Protein AF-A0A6B3HYS9-F1 (afdb_monomer)

Solvent-accessible surface area (backbone atoms only — not comparable to full-atom values): 7424 Å² total; per-residue (Å²): 52,55,69,57,54,58,54,33,47,75,73,49,24,32,70,87,39,54,44,91,71,42,84,45,49,63,61,56,34,18,18,70,53,36,37,43,50,39,74,92,42,58,35,43,31,72,34,49,58,33,37,31,34,36,32,96,90,69,51,76,43,68,22,20,85,88,36,55,40,73,57,29,68,44,55,38,55,31,72,55,75,75,31,50,69,79,46,76,42,67,60,67,38,71,54,81,86,85,86,88,86,88,78,93,72,58,69,74,53,55,64,72,43,37,72,57,51,47,70,79,28,67,55,54,86,87,86,133

Sequence (128 aa):
LKRLNTALAREGLSLTNMGDIMEQTVAGATSTGTHGTGRESASISAQIRALELVTADGTVLVCSEQENPEVFAVARIGLGALGVITAVTLAVEPVFLLTAREEPMAFDRVTADFDQLVAENEHFEFYW

Structure (mmCIF, N/CA/C/O backbone):
data_AF-A0A6B3HYS9-F1
#
_entry.id   AF-A0A6B3HYS9-F1
#
loop_
_atom_site.group_PDB
_atom_site.id
_atom_site.type_symbol
_atom_site.label_atom_id
_atom_site.label_alt_id
_atom_site.label_comp_id
_atom_site.label_asym_id
_atom_site.label_entity_id
_atom_site.label_seq_id
_atom_site.pdbx_PDB_ins_code
_atom_site.Cartn_x
_atom_site.Cartn_y
_atom_site.Cartn_z
_atom_site.occupancy
_atom_site.B_iso_or_equiv
_atom_site.auth_seq_id
_atom_site.auth_comp_id
_atom_site.auth_asym_id
_atom_site.auth_atom_id
_atom_site.pdbx_PDB_model_num
ATOM 1 N N . LEU A 1 1 ? 2.064 -8.258 3.488 1.00 95.69 1 LEU A N 1
ATOM 2 C CA . LEU A 1 1 ? 1.268 -8.382 2.253 1.00 95.69 1 LEU A CA 1
ATOM 3 C C . LEU A 1 1 ? 1.314 -9.816 1.737 1.00 95.69 1 LEU A C 1
ATOM 5 O O . LEU A 1 1 ? 0.275 -10.352 1.387 1.00 95.69 1 LEU A O 1
ATOM 9 N N . LYS A 1 2 ? 2.459 -10.506 1.835 1.00 96.44 2 LYS A N 1
ATOM 10 C CA . LYS A 1 2 ? 2.636 -11.930 1.481 1.00 96.44 2 LYS A CA 1
ATOM 11 C C . LYS A 1 2 ? 1.479 -12.874 1.864 1.00 96.44 2 LYS A C 1
ATOM 13 O O . LYS A 1 2 ? 0.969 -13.606 1.018 1.00 96.44 2 LYS A O 1
ATOM 18 N N . ARG A 1 3 ? 1.040 -12.848 3.134 1.00 97.50 3 ARG A N 1
ATOM 19 C CA . ARG A 1 3 ? -0.090 -13.673 3.622 1.00 97.50 3 ARG A CA 1
ATOM 20 C C . ARG A 1 3 ? -1.421 -13.311 2.954 1.00 97.50 3 ARG A C 1
ATOM 22 O O . ARG A 1 3 ? -2.175 -14.220 2.632 1.00 97.50 3 ARG A O 1
ATOM 29 N N . LEU A 1 4 ? -1.683 -12.018 2.745 1.00 97.19 4 LEU A N 1
ATOM 30 C CA . LEU A 1 4 ? -2.876 -11.527 2.050 1.00 97.19 4 LEU A CA 1
ATOM 31 C C . LEU A 1 4 ? -2.879 -12.015 0.599 1.00 97.19 4 LEU A C 1
ATOM 33 O O . LEU A 1 4 ? -3.830 -12.667 0.195 1.00 97.19 4 LEU A O 1
ATOM 37 N N . ASN A 1 5 ? -1.789 -11.799 -0.141 1.00 96.50 5 ASN A N 1
ATOM 38 C CA . ASN A 1 5 ? -1.689 -12.206 -1.547 1.00 96.50 5 ASN A CA 1
ATOM 39 C C . ASN A 1 5 ? -1.867 -13.720 -1.717 1.00 96.50 5 ASN A C 1
ATOM 41 O O . ASN A 1 5 ? -2.585 -14.165 -2.603 1.00 96.50 5 ASN A O 1
ATOM 45 N N . THR A 1 6 ? -1.275 -14.523 -0.824 1.00 97.31 6 THR A N 1
ATOM 46 C CA . THR A 1 6 ? -1.461 -15.985 -0.838 1.00 97.31 6 THR A CA 1
ATOM 47 C C . THR A 1 6 ? -2.919 -16.377 -0.587 1.00 97.31 6 THR A C 1
ATOM 49 O O . THR A 1 6 ? -3.407 -17.325 -1.195 1.00 97.31 6 THR A O 1
ATOM 52 N N . ALA A 1 7 ? -3.610 -15.683 0.323 1.00 98.19 7 ALA A N 1
ATOM 53 C CA . ALA A 1 7 ? -5.020 -15.937 0.601 1.00 98.19 7 ALA A CA 1
ATOM 54 C C . ALA A 1 7 ? -5.904 -15.542 -0.592 1.00 98.19 7 ALA A C 1
ATOM 56 O O . ALA A 1 7 ? -6.709 -16.356 -1.022 1.00 98.19 7 ALA A O 1
ATOM 57 N N . LEU A 1 8 ? -5.695 -14.357 -1.174 1.00 98.19 8 LEU A N 1
ATOM 58 C CA . LEU A 1 8 ? -6.429 -13.898 -2.358 1.00 98.19 8 LEU A CA 1
ATOM 59 C C . LEU A 1 8 ? -6.238 -14.843 -3.547 1.00 98.19 8 LEU A C 1
ATOM 61 O O . LEU A 1 8 ? -7.218 -15.269 -4.149 1.00 98.19 8 LEU A O 1
ATOM 65 N N . ALA A 1 9 ? -5.001 -15.259 -3.828 1.00 97.75 9 ALA A N 1
ATOM 66 C CA . ALA A 1 9 ? -4.711 -16.157 -4.942 1.00 97.75 9 ALA A CA 1
ATOM 67 C C . ALA A 1 9 ? -5.425 -17.517 -4.818 1.00 97.75 9 ALA A C 1
ATOM 69 O O . ALA A 1 9 ? -5.845 -18.081 -5.826 1.00 97.75 9 ALA A O 1
ATOM 70 N N . ARG A 1 10 ? -5.603 -18.041 -3.594 1.00 98.44 10 ARG A N 1
ATOM 71 C CA . ARG A 1 10 ? -6.372 -19.280 -3.351 1.00 98.44 10 ARG A CA 1
ATOM 72 C C . ARG A 1 10 ? -7.852 -19.134 -3.688 1.00 98.44 10 ARG A C 1
ATOM 74 O O . ARG A 1 10 ? -8.465 -20.112 -4.097 1.00 98.44 10 ARG A O 1
ATOM 81 N N . GLU A 1 11 ? -8.382 -17.925 -3.557 1.00 98.44 11 GLU A N 1
ATOM 82 C CA . GLU A 1 11 ? -9.755 -17.572 -3.922 1.00 98.44 11 GLU A CA 1
ATOM 83 C C . GLU A 1 11 ? -9.871 -17.099 -5.384 1.00 98.44 11 GLU A C 1
ATOM 85 O O . GLU A 1 11 ? -10.941 -16.678 -5.817 1.00 98.44 11 GLU A O 1
ATOM 90 N N . GLY A 1 12 ? -8.784 -17.152 -6.167 1.00 98.50 12 GLY A N 1
ATOM 91 C CA . GLY A 1 12 ? -8.770 -16.669 -7.549 1.00 98.50 12 GLY A CA 1
ATOM 92 C C . GLY A 1 12 ? -8.838 -15.145 -7.665 1.00 98.50 12 GLY A C 1
ATOM 93 O O . GLY A 1 12 ? -9.367 -14.637 -8.652 1.00 98.50 12 GLY A O 1
ATOM 94 N N . LEU A 1 13 ? -8.315 -14.421 -6.671 1.00 98.62 13 LEU A N 1
ATOM 95 C CA . LEU A 1 13 ? -8.344 -12.961 -6.576 1.00 98.62 13 LEU A CA 1
ATOM 96 C C . LEU A 1 13 ? -6.932 -12.353 -6.489 1.00 98.62 13 LEU A C 1
ATOM 98 O O . LEU A 1 13 ? -5.968 -13.026 -6.117 1.00 98.62 13 LEU A O 1
ATOM 102 N N . SER A 1 14 ? -6.820 -11.058 -6.783 1.00 97.25 14 SER A N 1
ATOM 103 C CA . SER A 1 14 ? -5.606 -10.244 -6.659 1.00 97.25 14 SER A CA 1
ATOM 104 C C . SER A 1 14 ? -5.931 -8.817 -6.201 1.00 97.25 14 SER A C 1
ATOM 106 O O . SER A 1 14 ? -7.056 -8.343 -6.343 1.00 97.25 14 SER A O 1
ATOM 108 N N . LEU A 1 15 ? -4.933 -8.118 -5.656 1.00 96.31 15 LEU A N 1
ATOM 109 C CA . LEU A 1 15 ? -4.970 -6.654 -5.569 1.00 96.31 15 LEU A CA 1
ATOM 110 C C . LEU A 1 15 ? -4.764 -6.067 -6.971 1.00 96.31 15 LEU A C 1
ATOM 112 O O . LEU A 1 15 ? -3.993 -6.629 -7.750 1.00 96.31 15 LEU A O 1
ATOM 116 N N . THR A 1 16 ? -5.389 -4.924 -7.257 1.00 95.00 16 THR A N 1
ATOM 117 C CA . THR A 1 16 ? -5.208 -4.197 -8.529 1.00 95.00 16 THR A CA 1
ATOM 118 C C . THR A 1 16 ? -3.776 -3.678 -8.671 1.00 95.00 16 THR A C 1
ATOM 120 O O . THR A 1 16 ? -3.195 -3.681 -9.747 1.00 95.00 16 THR A O 1
ATOM 123 N N . ASN A 1 17 ? -3.191 -3.204 -7.568 1.00 94.19 17 ASN A N 1
ATOM 124 C CA . ASN A 1 17 ? -1.842 -2.641 -7.541 1.00 94.19 17 ASN A CA 1
ATOM 125 C C . ASN A 1 17 ? -1.212 -2.848 -6.164 1.00 94.19 17 ASN A C 1
ATOM 127 O O . ASN A 1 17 ? -1.898 -2.747 -5.141 1.00 94.19 17 ASN A O 1
ATOM 131 N N . MET A 1 18 ? 0.091 -3.113 -6.121 1.00 92.75 18 MET A N 1
ATOM 132 C CA . MET A 1 18 ? 0.843 -3.279 -4.879 1.00 92.75 18 MET A CA 1
ATOM 133 C C . MET A 1 18 ? 2.288 -2.814 -5.050 1.00 92.75 18 MET A C 1
ATOM 135 O O . MET A 1 18 ? 2.786 -2.743 -6.167 1.00 92.75 18 MET A O 1
ATOM 139 N N . GLY A 1 19 ? 2.952 -2.499 -3.938 1.00 92.38 19 GLY A N 1
ATOM 140 C CA . GLY A 1 19 ? 4.389 -2.223 -3.955 1.00 92.38 19 GLY A CA 1
ATOM 141 C C . GLY A 1 19 ? 5.220 -3.499 -4.111 1.00 92.38 19 GLY A C 1
ATOM 142 O O . GLY A 1 19 ? 4.734 -4.598 -3.841 1.00 92.38 19 GLY A O 1
ATOM 143 N N . ASP A 1 20 ? 6.488 -3.327 -4.477 1.00 91.75 20 ASP A N 1
ATOM 144 C CA . ASP A 1 20 ? 7.449 -4.417 -4.706 1.00 91.75 20 ASP A CA 1
ATOM 145 C C . ASP A 1 20 ? 7.748 -5.234 -3.424 1.00 91.75 20 ASP A C 1
ATOM 147 O O . ASP A 1 20 ? 7.850 -6.463 -3.421 1.00 91.75 20 ASP A O 1
ATOM 151 N N . ILE A 1 21 ? 7.776 -4.573 -2.259 1.00 92.38 21 ILE A N 1
ATOM 152 C CA . ILE A 1 21 ? 8.081 -5.223 -0.977 1.00 92.38 21 ILE A CA 1
ATOM 153 C C . ILE A 1 21 ? 6.832 -5.830 -0.326 1.00 92.38 21 ILE A C 1
ATOM 155 O O . ILE A 1 21 ? 5.977 -5.144 0.237 1.00 92.38 21 ILE A O 1
ATOM 159 N N . MET A 1 22 ? 6.774 -7.162 -0.273 1.00 92.62 22 MET A N 1
ATOM 160 C CA . MET A 1 22 ? 5.636 -7.884 0.316 1.00 92.62 22 MET A CA 1
ATOM 161 C C . MET A 1 22 ? 5.720 -8.141 1.834 1.00 92.62 22 MET A C 1
ATOM 163 O O . MET A 1 22 ? 4.758 -8.666 2.423 1.00 92.62 22 MET A O 1
ATOM 167 N N . GLU A 1 23 ? 6.835 -7.777 2.472 1.00 95.88 23 GLU A N 1
ATOM 168 C CA . GLU A 1 23 ? 7.110 -8.060 3.891 1.00 95.88 23 GLU A CA 1
ATOM 169 C C . GLU A 1 23 ? 6.383 -7.110 4.859 1.00 95.88 23 GLU A C 1
ATOM 171 O O . GLU A 1 23 ? 6.141 -7.459 6.015 1.00 95.88 23 GLU A O 1
ATOM 176 N N . GLN A 1 24 ? 5.939 -5.941 4.386 1.00 96.25 24 GLN A N 1
ATOM 177 C CA . GLN A 1 24 ? 5.151 -5.000 5.189 1.00 96.25 24 GLN A CA 1
ATOM 178 C C . GLN A 1 24 ? 3.817 -5.620 5.633 1.00 96.25 24 GLN A C 1
ATOM 180 O O . GLN A 1 24 ? 3.191 -6.388 4.899 1.00 96.25 24 GLN A O 1
ATOM 185 N N . THR A 1 25 ? 3.312 -5.270 6.816 1.00 96.94 25 THR A N 1
ATOM 186 C CA . THR A 1 25 ? 1.927 -5.610 7.193 1.00 96.94 25 THR A CA 1
ATOM 187 C C . THR A 1 25 ? 0.933 -4.853 6.303 1.00 96.94 25 THR A C 1
ATOM 189 O O . THR A 1 25 ? 1.285 -3.833 5.717 1.00 96.94 25 THR A O 1
ATOM 192 N N . VAL A 1 26 ? -0.315 -5.334 6.190 1.00 96.88 26 VAL A N 1
ATOM 193 C CA . VAL A 1 26 ? -1.358 -4.624 5.413 1.00 96.88 26 VAL A CA 1
ATOM 194 C C . VAL A 1 26 ? -1.577 -3.224 5.988 1.00 96.88 26 VAL A C 1
ATOM 196 O O . VAL A 1 26 ? -1.474 -2.250 5.255 1.00 96.88 26 VAL A O 1
ATOM 199 N N . ALA A 1 27 ? -1.770 -3.128 7.309 1.00 96.75 27 ALA A N 1
ATOM 200 C CA . ALA A 1 27 ? -1.952 -1.856 8.005 1.00 96.75 27 ALA A CA 1
ATOM 201 C C . ALA A 1 27 ? -0.749 -0.913 7.849 1.00 96.75 27 ALA A C 1
ATOM 203 O O . ALA A 1 27 ? -0.936 0.286 7.664 1.00 96.75 27 ALA A O 1
ATOM 204 N N . GLY A 1 28 ? 0.482 -1.437 7.901 1.00 96.56 28 GLY A N 1
ATOM 205 C CA . GLY A 1 28 ? 1.692 -0.644 7.689 1.00 96.56 28 GLY A CA 1
ATOM 206 C C . GLY A 1 28 ? 1.757 -0.084 6.270 1.00 96.56 28 GLY A C 1
ATOM 207 O O . GLY A 1 28 ? 1.878 1.124 6.106 1.00 96.56 28 GLY A O 1
ATOM 208 N N . ALA A 1 29 ? 1.594 -0.949 5.264 1.00 96.88 29 ALA A N 1
ATOM 209 C CA . ALA A 1 29 ? 1.637 -0.566 3.855 1.00 96.88 29 ALA A CA 1
ATOM 210 C C . ALA A 1 29 ? 0.574 0.487 3.500 1.00 96.88 29 ALA A C 1
ATOM 212 O O . ALA A 1 29 ? 0.868 1.470 2.824 1.00 96.88 29 ALA A O 1
ATOM 213 N N . THR A 1 30 ? -0.660 0.331 3.985 1.00 96.31 30 THR A N 1
ATOM 214 C CA . THR A 1 30 ? -1.716 1.318 3.730 1.00 96.31 30 THR A CA 1
ATOM 215 C C . THR A 1 30 ? -1.433 2.633 4.449 1.00 96.31 30 THR A C 1
ATOM 217 O O . THR A 1 30 ? -1.475 3.689 3.822 1.00 96.31 30 THR A O 1
ATOM 220 N N . SER A 1 31 ? -1.050 2.578 5.730 1.00 97.19 31 SER A N 1
ATOM 221 C CA . SER A 1 31 ? -0.801 3.773 6.550 1.00 97.19 31 SER A CA 1
ATOM 222 C C . SER A 1 31 ? 0.317 4.659 6.006 1.00 97.19 31 SER A C 1
ATOM 224 O O . SER A 1 31 ? 0.272 5.867 6.227 1.00 97.19 31 SER A O 1
ATOM 226 N N . THR A 1 32 ? 1.298 4.080 5.306 1.00 96.25 32 THR A N 1
ATOM 227 C CA . THR A 1 32 ? 2.415 4.800 4.672 1.00 96.25 32 THR A CA 1
ATOM 228 C C . THR A 1 32 ? 2.189 5.103 3.192 1.00 96.25 32 THR A C 1
ATOM 230 O O . THR A 1 32 ? 3.099 5.594 2.534 1.00 96.25 32 THR A O 1
ATOM 233 N N . GLY A 1 33 ? 1.006 4.808 2.649 1.00 95.31 33 GLY A N 1
ATOM 234 C CA . GLY A 1 33 ? 0.675 5.113 1.259 1.00 95.31 33 GLY A CA 1
ATOM 235 C C . GLY A 1 33 ? 1.411 4.249 0.233 1.00 95.31 33 GLY A C 1
ATOM 236 O O . GLY A 1 33 ? 1.635 4.712 -0.880 1.00 95.31 33 GLY A O 1
ATOM 237 N N . THR A 1 34 ? 1.776 3.007 0.574 1.00 96.62 34 THR A N 1
ATOM 238 C CA . THR A 1 34 ? 2.423 2.078 -0.364 1.00 96.62 34 THR A CA 1
ATOM 239 C C . THR A 1 34 ? 1.599 1.946 -1.650 1.00 96.62 34 THR A C 1
ATOM 241 O O . THR A 1 34 ? 0.390 1.686 -1.620 1.00 96.62 34 THR A O 1
ATOM 244 N N . HIS A 1 35 ? 2.274 2.100 -2.786 1.00 95.81 35 HIS A N 1
ATOM 245 C CA . HIS A 1 35 ? 1.720 1.986 -4.130 1.00 95.81 35 HIS A CA 1
ATOM 246 C C . HIS A 1 35 ? 2.676 1.194 -5.029 1.00 95.81 35 HIS A C 1
ATOM 248 O O . HIS A 1 35 ? 3.840 1.003 -4.679 1.00 95.81 35 HIS A O 1
ATOM 254 N N . GLY A 1 36 ? 2.164 0.717 -6.163 1.00 94.44 36 GLY A N 1
ATOM 255 C CA . GLY A 1 36 ? 2.988 0.184 -7.246 1.00 94.44 36 GLY A CA 1
ATOM 256 C C . GLY A 1 36 ? 3.192 1.218 -8.350 1.00 94.44 36 GLY A C 1
ATOM 257 O O . GLY A 1 36 ? 3.063 2.422 -8.120 1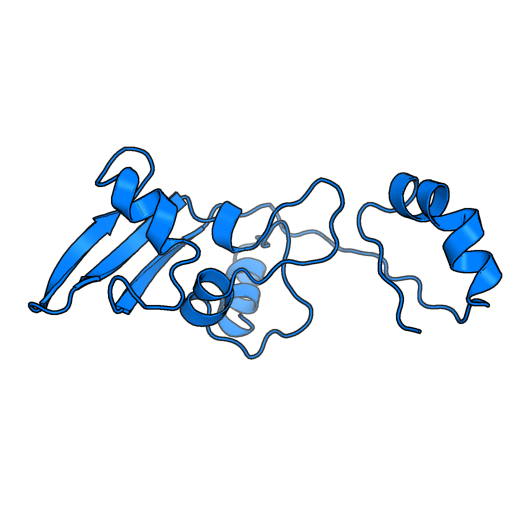.00 94.44 36 GLY A O 1
ATOM 258 N N . THR A 1 37 ? 3.471 0.732 -9.552 1.00 95.19 37 THR A N 1
ATOM 259 C CA . THR A 1 37 ? 3.895 1.524 -10.722 1.00 95.19 37 THR A CA 1
ATOM 260 C C . THR A 1 37 ? 2.817 1.643 -11.799 1.00 95.19 37 THR A C 1
ATOM 262 O O . THR A 1 37 ? 3.083 2.111 -12.903 1.00 95.19 37 THR A O 1
ATOM 265 N N . GLY A 1 38 ? 1.599 1.177 -11.499 1.00 93.69 38 GLY A N 1
ATOM 266 C CA . GLY A 1 38 ? 0.482 1.200 -12.440 1.00 93.69 38 GLY A CA 1
ATOM 267 C C . GLY A 1 38 ? 0.064 2.622 -12.800 1.00 93.69 38 GLY A C 1
ATOM 268 O O . GLY A 1 38 ? -0.221 3.424 -11.914 1.00 93.69 38 GLY A O 1
ATOM 269 N N . ARG A 1 39 ? -0.014 2.918 -14.099 1.00 92.75 39 ARG A N 1
ATOM 270 C CA . ARG A 1 39 ? -0.368 4.242 -14.632 1.00 92.75 39 ARG A CA 1
ATOM 271 C C . ARG A 1 39 ? -1.777 4.680 -14.236 1.00 92.75 39 ARG A C 1
ATOM 273 O O . ARG A 1 39 ? -1.977 5.818 -13.828 1.00 92.75 39 ARG A O 1
ATOM 280 N N . GLU A 1 40 ? -2.739 3.769 -14.356 1.00 92.44 40 GLU A N 1
ATOM 281 C CA . GLU A 1 40 ? -4.162 4.004 -14.052 1.00 92.44 40 GLU A CA 1
ATOM 282 C C . GLU A 1 40 ? -4.585 3.382 -12.711 1.00 92.44 40 GLU A C 1
ATOM 284 O O . GLU A 1 40 ? -5.759 3.410 -12.336 1.00 92.44 40 GLU A O 1
ATOM 289 N N . SER A 1 41 ? -3.626 2.825 -11.967 1.00 92.56 41 SER A N 1
ATOM 290 C CA . SER A 1 41 ? -3.889 2.063 -10.751 1.00 92.56 41 SER A CA 1
ATOM 291 C C . SER A 1 41 ? -3.359 2.804 -9.531 1.00 92.56 41 SER A C 1
ATOM 293 O O . SER A 1 41 ? -2.162 3.032 -9.377 1.00 92.56 41 SER A O 1
ATOM 295 N N . ALA A 1 42 ? -4.255 3.155 -8.613 1.00 91.62 42 ALA A N 1
ATOM 296 C CA . ALA A 1 42 ? -3.902 3.900 -7.409 1.00 91.62 42 ALA A CA 1
ATOM 297 C C . ALA A 1 42 ? -3.147 3.044 -6.363 1.00 91.62 42 ALA A C 1
ATOM 299 O O . ALA A 1 42 ? -2.838 1.868 -6.572 1.00 91.62 42 ALA A O 1
ATOM 300 N N . SER A 1 43 ? -2.835 3.645 -5.212 1.00 95.75 43 SER A N 1
ATOM 301 C CA . SER A 1 43 ? -2.170 2.988 -4.079 1.00 95.75 43 SER A CA 1
ATOM 302 C C . SER A 1 43 ? -2.982 1.826 -3.484 1.00 95.75 43 SER A C 1
ATOM 304 O O . SER A 1 43 ? -4.177 1.663 -3.744 1.00 95.75 43 SER A O 1
ATOM 306 N N . ILE A 1 44 ? -2.364 1.046 -2.589 1.00 96.19 44 ILE A N 1
ATOM 307 C CA . ILE A 1 44 ? -3.084 0.026 -1.803 1.00 96.19 44 ILE A CA 1
ATOM 308 C C . ILE A 1 44 ? -4.169 0.687 -0.935 1.00 96.19 44 ILE A C 1
ATOM 310 O O . ILE A 1 44 ? -5.261 0.148 -0.768 1.00 96.19 44 ILE A O 1
ATOM 314 N N . SER A 1 45 ? -3.909 1.887 -0.409 1.00 96.75 45 SER A N 1
ATOM 315 C CA . SER A 1 45 ? -4.877 2.624 0.410 1.00 96.75 45 SER A CA 1
ATOM 316 C C . SER A 1 45 ? -6.123 3.059 -0.371 1.00 96.75 45 SER A C 1
ATOM 318 O O . SER A 1 45 ? -7.217 3.049 0.189 1.00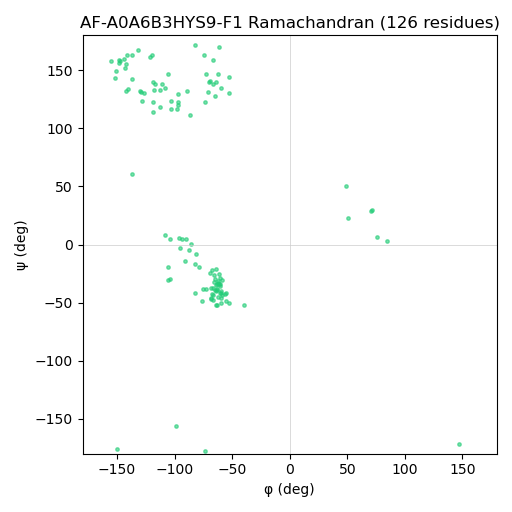 96.75 45 SER A O 1
ATOM 320 N N . ALA A 1 46 ? -6.011 3.361 -1.668 1.00 96.12 46 ALA A N 1
ATOM 321 C CA . ALA A 1 46 ? -7.163 3.679 -2.518 1.00 96.12 46 ALA A CA 1
ATOM 322 C C . ALA A 1 46 ? -8.100 2.474 -2.749 1.00 96.12 46 ALA A C 1
ATOM 324 O O . ALA A 1 46 ? -9.288 2.651 -3.031 1.00 96.12 46 ALA A O 1
ATOM 325 N N . GLN A 1 47 ? -7.587 1.252 -2.580 1.00 96.94 47 GLN A N 1
ATOM 326 C CA . GLN A 1 47 ? -8.358 0.010 -2.684 1.00 96.94 47 GLN A CA 1
ATOM 327 C C . GLN A 1 47 ? -9.143 -0.305 -1.396 1.00 96.94 47 GLN A C 1
ATOM 329 O O . GLN A 1 47 ? -9.977 -1.208 -1.393 1.00 96.94 47 GLN A O 1
ATOM 334 N N . ILE A 1 48 ? -8.938 0.436 -0.299 1.00 98.06 48 ILE A N 1
ATOM 335 C CA . ILE A 1 48 ? -9.698 0.247 0.944 1.00 98.06 48 ILE A CA 1
ATOM 336 C C . ILE A 1 48 ? -11.142 0.721 0.755 1.00 98.06 48 ILE A C 1
ATOM 338 O O . ILE A 1 48 ? -11.388 1.841 0.305 1.00 98.06 48 ILE A O 1
ATOM 342 N N . ARG A 1 49 ? -12.097 -0.124 1.154 1.00 98.50 49 ARG A N 1
ATOM 343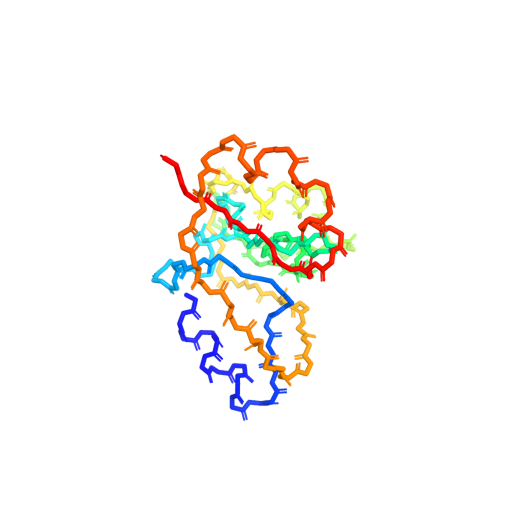 C CA . ARG A 1 49 ? -13.538 0.177 1.203 1.00 98.50 49 ARG A CA 1
ATOM 344 C C . ARG A 1 49 ? -14.048 0.439 2.618 1.00 98.50 49 ARG A C 1
ATOM 346 O O . ARG A 1 49 ? -14.967 1.229 2.788 1.00 98.50 49 ARG A O 1
ATOM 353 N N . ALA A 1 50 ? -13.430 -0.183 3.618 1.00 98.69 50 ALA A N 1
ATOM 354 C CA . ALA A 1 50 ? -13.696 0.080 5.029 1.00 98.69 50 ALA A CA 1
ATOM 355 C C . ALA A 1 50 ? -12.482 -0.299 5.887 1.00 98.69 50 ALA A C 1
ATOM 357 O O . ALA A 1 50 ? -11.665 -1.126 5.476 1.00 98.69 50 ALA A O 1
ATOM 358 N N . LEU A 1 51 ? -12.370 0.273 7.081 1.00 98.56 51 LEU A N 1
ATOM 359 C CA . LEU A 1 51 ? -11.368 -0.091 8.083 1.00 98.56 51 LEU A CA 1
ATOM 360 C C . LEU A 1 51 ? -11.952 -0.035 9.498 1.00 98.56 51 LEU A C 1
ATOM 362 O O . LEU A 1 51 ? -12.908 0.694 9.746 1.00 98.56 51 LEU A O 1
ATOM 366 N N . GLU A 1 52 ? -11.357 -0.800 10.408 1.00 98.62 52 GLU A N 1
ATOM 367 C CA . GLU A 1 52 ? -11.601 -0.725 11.850 1.00 98.62 52 GLU A CA 1
ATOM 368 C C . GLU A 1 52 ? -10.378 -0.102 12.533 1.00 98.62 52 GLU A C 1
ATOM 370 O O . GLU A 1 52 ? -9.236 -0.457 12.218 1.00 98.62 52 GLU A O 1
ATOM 375 N N . LEU A 1 53 ? -10.622 0.838 13.444 1.00 98.00 53 LEU A N 1
ATOM 376 C CA . LEU A 1 53 ? -9.614 1.631 14.138 1.00 98.00 53 LEU A CA 1
ATOM 377 C C . LEU A 1 53 ? -9.864 1.602 15.649 1.00 98.00 53 LEU A C 1
ATOM 379 O O . LEU A 1 53 ? -10.970 1.893 16.092 1.00 98.00 53 LEU A O 1
ATOM 383 N N . VAL A 1 54 ? -8.826 1.337 16.440 1.00 98.38 54 VAL A N 1
ATOM 384 C CA . VAL A 1 54 ? -8.841 1.538 17.896 1.00 98.38 54 VAL A CA 1
ATOM 385 C C . VAL A 1 54 ? -8.187 2.878 18.221 1.00 98.38 54 VAL A C 1
ATOM 387 O O . VAL A 1 54 ? -6.999 3.071 17.942 1.00 98.38 54 VAL A O 1
ATOM 390 N N . THR A 1 55 ? -8.948 3.806 18.796 1.00 97.38 55 THR A N 1
ATOM 391 C CA . THR A 1 55 ? -8.483 5.147 19.185 1.00 97.38 55 THR A CA 1
ATOM 392 C C . THR A 1 55 ? -7.775 5.141 20.543 1.00 97.38 55 THR A C 1
ATOM 394 O O . THR A 1 55 ? -7.746 4.140 21.258 1.00 97.38 55 THR A O 1
ATOM 397 N N . ALA A 1 56 ? -7.165 6.273 20.914 1.00 96.19 56 ALA A N 1
ATOM 398 C CA . ALA A 1 56 ? -6.339 6.394 22.121 1.00 96.19 56 ALA A CA 1
ATOM 399 C C . ALA A 1 56 ? -7.091 6.134 23.443 1.00 96.19 56 ALA A C 1
ATOM 401 O O . ALA A 1 56 ? -6.475 5.754 24.436 1.00 96.19 56 ALA A O 1
ATOM 402 N N . ASP A 1 57 ? -8.407 6.334 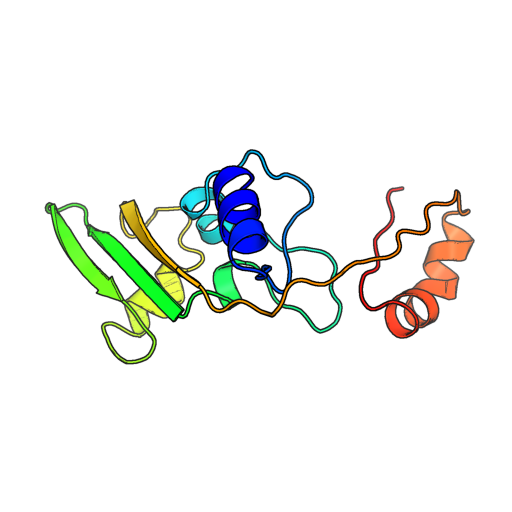23.460 1.00 97.06 57 ASP A N 1
ATOM 403 C CA . ASP A 1 57 ? -9.298 6.046 24.589 1.00 97.06 57 ASP A CA 1
ATOM 404 C C . ASP A 1 57 ? -9.799 4.587 24.611 1.00 97.06 57 ASP A C 1
ATOM 406 O O . ASP A 1 57 ? -10.549 4.206 25.508 1.00 97.06 57 ASP A O 1
ATOM 410 N N . GLY A 1 58 ? -9.381 3.763 23.645 1.00 97.94 58 GLY A N 1
ATOM 411 C CA . GLY A 1 58 ? -9.805 2.372 23.496 1.00 97.94 58 GLY A CA 1
ATOM 412 C C . GLY A 1 58 ? -11.119 2.188 22.735 1.00 97.94 58 GLY A C 1
ATOM 413 O O . GLY A 1 58 ? -11.569 1.049 22.598 1.00 97.94 58 GLY A O 1
ATOM 414 N N . THR A 1 59 ? -11.732 3.262 22.226 1.00 98.00 59 THR A N 1
ATOM 415 C CA . THR A 1 59 ? -12.937 3.164 21.393 1.00 98.00 59 THR A CA 1
ATOM 416 C C . THR A 1 59 ? -12.612 2.479 20.062 1.00 98.00 59 THR A C 1
ATOM 418 O O . THR A 1 59 ? -11.582 2.744 19.443 1.00 98.00 59 THR A O 1
ATOM 421 N N . VAL A 1 60 ? -13.499 1.586 19.615 1.00 98.25 60 VAL A N 1
ATOM 422 C CA . VAL A 1 60 ? -13.420 0.944 18.295 1.00 98.25 60 VAL A CA 1
ATOM 423 C C . VAL A 1 60 ? -14.329 1.697 17.332 1.00 98.25 60 VAL A C 1
ATOM 425 O O . VAL A 1 60 ? -15.530 1.813 17.575 1.00 98.25 60 VAL A O 1
ATOM 428 N N . LEU A 1 61 ? -13.761 2.196 16.239 1.00 98.12 61 LEU A N 1
ATOM 429 C CA . LEU A 1 61 ? -14.476 2.877 15.167 1.00 98.12 61 LEU A CA 1
ATOM 430 C C . LEU A 1 61 ? -14.439 2.035 13.895 1.00 98.12 61 LEU A C 1
ATOM 432 O O . LEU A 1 61 ? -13.374 1.583 13.477 1.00 98.12 61 LEU A O 1
ATOM 436 N N . VAL A 1 62 ? -15.594 1.888 13.250 1.00 98.56 62 VAL A N 1
ATOM 437 C CA . VAL A 1 62 ? -15.691 1.402 11.872 1.00 98.56 62 VAL A CA 1
ATOM 438 C C . VAL A 1 62 ? -15.792 2.616 10.956 1.00 98.56 62 VAL A C 1
ATOM 440 O O . VAL A 1 62 ? -16.584 3.525 11.194 1.00 98.56 62 VAL A O 1
ATOM 443 N N . CYS A 1 63 ? -14.956 2.657 9.924 1.00 98.50 63 CYS A N 1
ATOM 444 C CA . CYS A 1 63 ? -14.842 3.796 9.022 1.00 98.50 63 CYS A CA 1
ATOM 445 C C . CYS A 1 63 ? -14.955 3.329 7.566 1.00 98.50 63 CYS A C 1
ATOM 447 O O . CYS A 1 63 ? -14.260 2.403 7.149 1.00 98.50 63 CYS A O 1
ATOM 449 N N . SER A 1 64 ? -15.793 3.995 6.781 1.00 98.69 64 SER A N 1
ATOM 450 C CA . SER A 1 64 ? -16.014 3.790 5.346 1.00 98.69 64 SER A CA 1
ATOM 451 C C . SER A 1 64 ? -16.413 5.116 4.686 1.00 98.69 64 SER A C 1
ATOM 453 O O . SER A 1 64 ? -16.471 6.156 5.338 1.00 98.69 64 SER A O 1
ATOM 455 N N . GLU A 1 65 ? -16.728 5.109 3.392 1.00 97.81 65 GLU A N 1
ATOM 456 C CA . GLU A 1 65 ? -17.290 6.296 2.730 1.00 97.81 65 GLU A CA 1
ATOM 457 C C . GLU A 1 65 ? -18.672 6.697 3.279 1.00 97.81 65 GLU A C 1
ATOM 459 O O . GLU A 1 65 ? -19.088 7.842 3.114 1.00 97.81 65 GLU A O 1
ATOM 464 N N . GLN A 1 66 ? -19.389 5.775 3.928 1.00 98.31 66 GLN A N 1
ATOM 465 C CA . GLN A 1 66 ? -20.734 6.001 4.463 1.00 98.31 66 GLN A CA 1
ATOM 466 C C . GLN A 1 66 ? -20.756 6.148 5.993 1.00 98.31 66 GLN A C 1
ATOM 468 O O . GLN A 1 66 ? -21.711 6.694 6.538 1.00 98.31 66 GLN A O 1
ATOM 473 N N . GLU A 1 67 ? -19.715 5.690 6.688 1.00 98.38 67 GLU A N 1
ATOM 474 C CA . GLU A 1 67 ? -19.620 5.688 8.150 1.00 98.38 67 GLU A CA 1
ATOM 475 C C . GLU A 1 67 ? -18.305 6.337 8.586 1.00 98.38 67 GLU A C 1
ATOM 477 O O . GLU A 1 67 ? -17.238 5.906 8.168 1.00 98.38 67 GLU A O 1
ATOM 482 N N . ASN A 1 68 ? -18.356 7.380 9.417 1.00 98.25 68 ASN A N 1
ATOM 483 C CA . ASN A 1 68 ? -17.175 8.169 9.800 1.00 98.25 68 ASN A CA 1
ATOM 484 C C . ASN A 1 68 ? -16.298 8.605 8.591 1.00 98.25 68 ASN A C 1
ATOM 486 O O . ASN A 1 68 ? -15.078 8.411 8.621 1.00 98.25 68 ASN A O 1
ATOM 490 N N . PRO A 1 69 ? -16.873 9.202 7.524 1.00 98.19 69 PRO A N 1
ATOM 491 C CA . PRO A 1 69 ? -16.175 9.427 6.250 1.00 98.19 69 PRO A CA 1
ATOM 492 C C . PRO A 1 69 ? -14.950 10.342 6.353 1.00 98.19 69 PRO A C 1
ATOM 494 O O . PRO A 1 69 ? -13.961 10.137 5.649 1.00 98.19 69 PRO A O 1
ATOM 497 N N . GLU A 1 70 ? -14.973 11.327 7.252 1.00 97.88 70 GLU A N 1
ATOM 498 C CA . GLU A 1 70 ? -13.822 12.205 7.494 1.00 97.88 70 GLU A CA 1
ATOM 499 C C . GLU A 1 70 ? -12.653 11.433 8.122 1.00 97.88 70 GLU A C 1
ATOM 501 O O . GLU A 1 70 ? -11.508 11.565 7.690 1.00 97.88 70 GLU A O 1
ATOM 506 N N . VAL A 1 71 ? -12.948 10.557 9.090 1.00 97.69 71 VAL A N 1
ATOM 507 C CA . VAL A 1 71 ? -11.950 9.677 9.712 1.00 97.69 71 VAL A CA 1
ATOM 508 C C . VAL A 1 71 ? -11.440 8.672 8.689 1.00 97.69 71 VAL A C 1
ATOM 510 O O . VAL A 1 71 ? -10.234 8.470 8.590 1.00 97.69 71 VAL A O 1
ATOM 513 N N . PHE A 1 72 ? -12.328 8.079 7.888 1.00 98.38 72 PHE A N 1
ATOM 514 C CA . PHE A 1 72 ? -11.965 7.158 6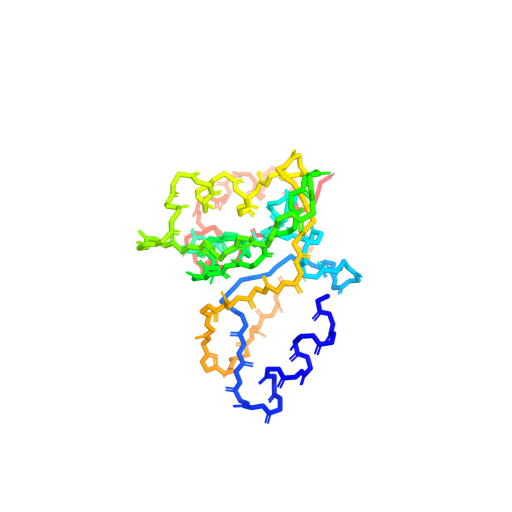.814 1.00 98.38 72 PHE A CA 1
ATOM 515 C C . PHE A 1 72 ? -10.978 7.789 5.828 1.00 98.38 72 PHE A C 1
ATOM 517 O O . PHE A 1 72 ? -9.940 7.196 5.529 1.00 98.38 72 PHE A O 1
ATOM 524 N N . ALA A 1 73 ? -11.263 9.006 5.355 1.00 96.94 73 ALA A N 1
ATOM 525 C CA . ALA A 1 73 ? -10.419 9.704 4.393 1.00 96.94 73 ALA A CA 1
ATOM 526 C C . ALA A 1 73 ? -8.973 9.855 4.891 1.00 96.94 73 ALA A C 1
ATOM 528 O O . ALA A 1 73 ? -8.041 9.601 4.128 1.00 96.94 73 ALA A O 1
ATOM 529 N N . VAL A 1 74 ? -8.793 10.196 6.171 1.00 96.62 74 VAL A N 1
ATOM 530 C CA . VAL A 1 74 ? -7.472 10.406 6.781 1.00 96.62 74 VAL A CA 1
ATOM 531 C C . VAL A 1 74 ? -6.819 9.086 7.208 1.00 96.62 74 VAL A C 1
ATOM 533 O O . VAL A 1 74 ? -5.631 8.875 6.973 1.00 96.62 74 VAL A O 1
ATOM 536 N N . ALA A 1 75 ? -7.578 8.158 7.795 1.00 96.94 75 ALA A N 1
ATOM 537 C CA . ALA A 1 75 ? -7.049 6.915 8.357 1.00 96.94 75 ALA A CA 1
ATOM 538 C C . ALA A 1 75 ? -6.454 5.973 7.296 1.00 96.94 75 ALA A C 1
ATOM 540 O O . ALA A 1 75 ? -5.536 5.213 7.606 1.00 96.94 75 ALA A O 1
ATOM 541 N N . ARG A 1 76 ? -6.911 6.049 6.036 1.00 96.06 76 ARG A N 1
ATOM 542 C CA . ARG A 1 76 ? -6.358 5.245 4.930 1.00 96.06 76 ARG A CA 1
ATOM 543 C C . ARG A 1 76 ? -4.863 5.480 4.688 1.00 96.06 76 ARG A C 1
ATOM 545 O O . ARG A 1 76 ? -4.197 4.540 4.267 1.00 96.06 76 ARG A O 1
ATOM 552 N N . ILE A 1 77 ? -4.353 6.689 4.955 1.00 97.00 77 ILE A N 1
ATOM 553 C CA . ILE A 1 77 ? -2.922 7.057 4.921 1.00 97.00 77 ILE A CA 1
ATOM 554 C C . ILE A 1 77 ? -2.615 7.923 6.153 1.00 97.00 77 ILE A C 1
ATOM 556 O O . ILE A 1 77 ? -2.274 9.100 6.060 1.00 97.00 77 ILE A O 1
ATOM 560 N N . GLY A 1 78 ? -2.820 7.351 7.340 1.00 95.56 78 GLY A N 1
ATOM 561 C CA . GLY A 1 78 ? -2.743 8.106 8.592 1.00 95.56 78 GLY A CA 1
ATOM 562 C C . GLY A 1 78 ? -1.398 8.049 9.316 1.00 95.56 78 GLY A C 1
ATOM 563 O O . GLY A 1 78 ? -1.289 8.639 10.385 1.00 95.56 78 GLY A O 1
ATOM 564 N N . LEU A 1 79 ? -0.409 7.283 8.827 1.00 96.69 79 LEU A N 1
ATOM 565 C CA . LEU A 1 79 ? 0.846 6.976 9.546 1.00 96.69 79 LEU A CA 1
ATOM 566 C C . LEU A 1 79 ? 0.637 6.453 10.990 1.00 96.69 79 LEU A C 1
ATOM 568 O O . LEU A 1 79 ? 1.525 6.559 11.831 1.00 96.69 79 LEU A O 1
ATOM 572 N N . GLY A 1 80 ? -0.545 5.899 11.287 1.00 94.75 80 GLY A N 1
ATOM 573 C CA . GLY A 1 80 ? -0.945 5.470 12.633 1.00 94.75 80 GLY A CA 1
ATOM 574 C C . GLY A 1 80 ? -1.344 6.601 13.594 1.00 94.75 80 GLY A C 1
ATOM 575 O O . GLY A 1 80 ? -1.598 6.335 14.764 1.00 94.75 80 GL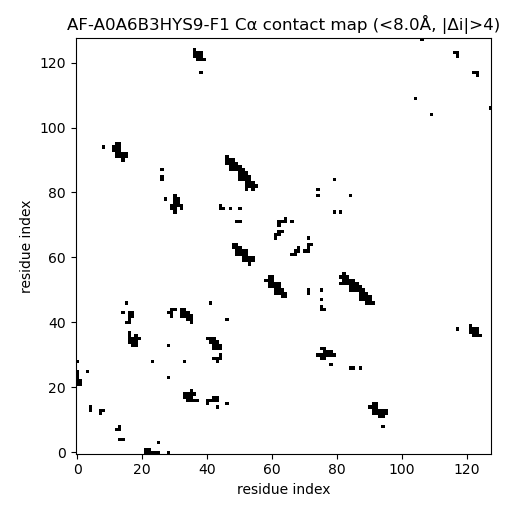Y A O 1
ATOM 576 N N . ALA A 1 81 ? -1.432 7.854 13.138 1.00 96.19 81 ALA A N 1
ATOM 577 C CA . ALA A 1 81 ? -1.676 9.009 14.006 1.00 96.19 81 ALA A CA 1
ATOM 578 C C . ALA A 1 81 ? -3.091 9.057 14.615 1.00 96.19 81 ALA A C 1
ATOM 580 O O . ALA A 1 81 ? -3.286 9.677 15.657 1.00 96.19 81 ALA A O 1
ATOM 581 N N . LEU A 1 82 ? -4.076 8.419 13.975 1.00 95.56 82 LEU A N 1
ATOM 582 C CA . LEU A 1 82 ? -5.474 8.430 14.426 1.00 95.56 82 LEU A CA 1
ATOM 583 C C . LEU A 1 82 ? -5.799 7.257 15.367 1.00 95.56 82 LEU A C 1
ATOM 585 O O . LEU A 1 82 ? -6.833 7.275 16.030 1.00 95.56 82 LEU A O 1
ATOM 589 N N . GLY A 1 83 ? -4.932 6.244 15.431 1.00 96.50 83 GLY A N 1
ATOM 590 C CA . GLY A 1 83 ? -5.161 5.015 16.184 1.00 96.50 83 GLY A CA 1
ATOM 591 C C . GLY A 1 83 ? -4.530 3.792 15.521 1.00 96.50 83 GLY A C 1
ATOM 592 O O . GLY A 1 83 ? -3.788 3.897 14.540 1.00 96.50 83 GLY A O 1
ATOM 593 N N . VAL A 1 84 ? -4.848 2.613 16.052 1.00 97.62 84 VAL A N 1
ATOM 594 C CA . VAL A 1 84 ? -4.361 1.326 15.542 1.00 97.62 84 VAL A CA 1
ATOM 595 C C . VAL A 1 84 ? -5.404 0.709 14.620 1.00 97.62 84 VAL A C 1
ATOM 597 O O . VAL A 1 84 ? -6.516 0.425 15.053 1.00 97.62 84 VAL A O 1
ATOM 600 N N . ILE A 1 85 ? -5.043 0.470 13.359 1.00 98.25 85 ILE A N 1
ATOM 601 C CA . ILE A 1 85 ? -5.904 -0.257 12.418 1.00 98.25 85 ILE A CA 1
ATOM 602 C C . ILE A 1 85 ? -5.896 -1.745 12.780 1.00 98.25 85 ILE A C 1
ATOM 604 O O . ILE A 1 85 ? -4.838 -2.380 12.781 1.00 98.25 85 ILE A O 1
ATOM 608 N N . THR A 1 86 ? -7.072 -2.306 13.044 1.00 98.19 86 THR A N 1
ATOM 609 C CA . THR A 1 86 ? -7.261 -3.714 13.438 1.00 98.19 86 THR A CA 1
ATOM 610 C C . THR A 1 86 ? -7.833 -4.570 12.312 1.00 98.19 86 THR A C 1
ATOM 612 O O . THR A 1 86 ? -7.483 -5.747 12.207 1.00 98.19 86 THR A O 1
ATOM 615 N N . ALA A 1 87 ? -8.641 -3.986 11.422 1.00 98.31 87 ALA A N 1
ATOM 616 C CA . ALA A 1 87 ? -9.202 -4.662 10.255 1.00 98.31 87 ALA A CA 1
ATOM 617 C C . ALA A 1 87 ? -9.283 -3.733 9.037 1.00 98.31 87 ALA A C 1
ATOM 619 O O . ALA A 1 87 ? -9.406 -2.517 9.167 1.00 98.31 87 ALA A O 1
ATOM 620 N N . VAL A 1 88 ? -9.220 -4.316 7.837 1.00 98.19 88 VAL A N 1
ATOM 621 C CA . VAL A 1 88 ? -9.341 -3.604 6.556 1.00 98.19 88 VAL A CA 1
ATOM 622 C C . VAL A 1 88 ? -10.173 -4.451 5.597 1.00 98.19 88 VAL A C 1
ATOM 624 O O . VAL A 1 88 ? -9.923 -5.646 5.451 1.00 98.19 88 VAL A O 1
ATOM 627 N N . THR A 1 89 ? -11.125 -3.820 4.915 1.00 98.44 89 THR A N 1
ATOM 628 C CA . THR A 1 89 ? -11.856 -4.388 3.776 1.00 98.44 89 THR A CA 1
ATOM 629 C C . THR A 1 89 ? -11.301 -3.788 2.490 1.00 98.44 89 THR A C 1
ATOM 631 O O . THR A 1 89 ? -11.298 -2.565 2.333 1.00 98.44 89 THR A O 1
ATOM 634 N N . LEU A 1 90 ? -10.837 -4.635 1.571 1.00 97.88 90 LEU A N 1
ATOM 635 C CA . LEU A 1 90 ? -10.214 -4.232 0.307 1.00 97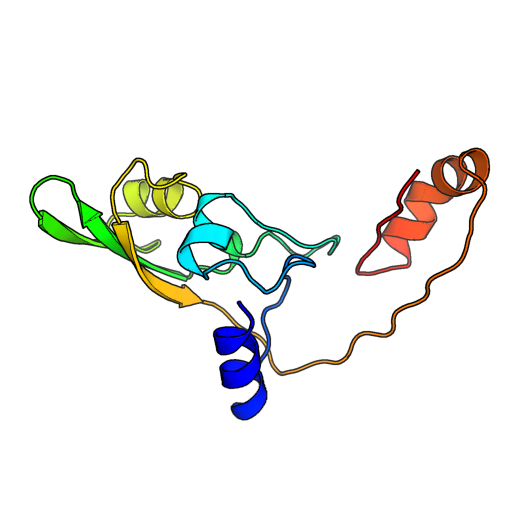.88 90 LEU A CA 1
ATOM 636 C C . LEU A 1 90 ? -11.114 -4.597 -0.875 1.00 97.88 90 LEU A C 1
ATOM 638 O O . LEU A 1 90 ? -11.676 -5.691 -0.915 1.00 97.88 90 LEU A O 1
ATOM 642 N N . ALA A 1 91 ? -11.215 -3.694 -1.847 1.00 97.75 91 ALA A N 1
ATOM 643 C CA . ALA A 1 91 ? -11.610 -4.056 -3.198 1.00 97.75 91 ALA A CA 1
ATOM 644 C C . ALA A 1 91 ? -10.484 -4.872 -3.847 1.00 97.75 91 ALA A C 1
ATOM 646 O O . ALA A 1 91 ? -9.305 -4.587 -3.637 1.00 97.75 91 ALA A O 1
ATOM 647 N N . VAL A 1 92 ? -10.867 -5.898 -4.599 1.00 97.62 92 VAL A N 1
ATOM 648 C CA 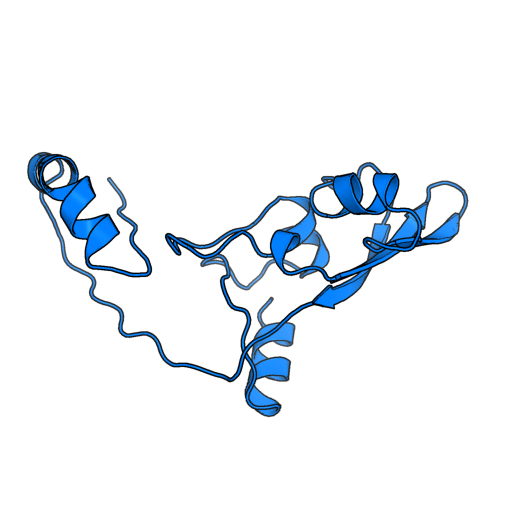. VAL A 1 92 ? -9.969 -6.867 -5.234 1.00 97.62 92 VAL A CA 1
ATOM 649 C C . VAL A 1 92 ? -10.506 -7.222 -6.615 1.00 97.62 92 VAL A C 1
ATOM 651 O O . VAL A 1 92 ? -11.681 -6.995 -6.909 1.00 97.62 92 VAL A O 1
ATOM 654 N N . GLU A 1 93 ? -9.653 -7.806 -7.441 1.00 97.00 93 GLU A N 1
ATOM 655 C CA . GLU A 1 93 ? -9.950 -8.207 -8.814 1.00 97.00 93 GLU A CA 1
ATOM 656 C C . GLU A 1 93 ? -9.778 -9.717 -8.993 1.00 97.00 93 GLU A C 1
ATOM 658 O O . GLU A 1 93 ? -9.131 -10.354 -8.157 1.00 97.00 93 GLU A O 1
ATOM 663 N N . PRO A 1 94 ? -10.325 -10.321 -10.065 1.00 98.25 94 PRO A N 1
ATOM 664 C CA . PRO A 1 94 ? -9.932 -11.665 -10.474 1.00 98.25 94 PRO A CA 1
ATOM 665 C C . PRO A 1 94 ? -8.411 -11.768 -10.631 1.00 98.25 94 PRO A C 1
ATOM 667 O O . PRO A 1 94 ? -7.762 -10.825 -11.073 1.00 98.25 94 PRO A O 1
ATOM 670 N N . VAL A 1 95 ? -7.833 -12.915 -10.281 1.00 97.62 95 VAL A N 1
ATOM 671 C CA . VAL A 1 95 ? -6.389 -13.132 -10.412 1.00 97.62 95 VAL A CA 1
ATOM 672 C C . VAL A 1 95 ? -5.943 -12.978 -11.869 1.00 97.62 95 VAL A C 1
ATOM 674 O O . VAL A 1 95 ? -6.564 -13.516 -12.787 1.00 97.62 95 VAL A O 1
ATOM 677 N N . PHE A 1 96 ? -4.843 -12.260 -12.071 1.00 95.19 96 PHE A N 1
ATOM 678 C CA . PHE A 1 96 ? -4.251 -11.994 -13.377 1.00 95.19 96 PHE A CA 1
ATOM 679 C C . PHE A 1 96 ? -2.744 -12.271 -13.356 1.00 95.19 96 PHE A C 1
ATOM 681 O O . PHE A 1 96 ? -2.140 -12.467 -12.300 1.00 95.19 96 PHE A O 1
ATOM 688 N N . LEU A 1 97 ? -2.143 -12.325 -14.543 1.00 93.94 97 LEU A N 1
ATOM 689 C CA . LEU A 1 97 ? -0.707 -12.505 -14.730 1.00 93.94 97 LEU A CA 1
ATOM 690 C C . LEU A 1 97 ? -0.133 -11.267 -15.414 1.00 93.94 97 LEU A C 1
ATOM 692 O O . LEU A 1 97 ? -0.716 -10.765 -16.371 1.00 93.94 97 LEU A O 1
ATOM 696 N N . LEU A 1 98 ? 1.033 -10.826 -14.950 1.00 93.06 98 LEU A N 1
ATOM 697 C CA . LEU A 1 98 ? 1.814 -9.767 -15.581 1.00 93.06 98 LEU A CA 1
ATOM 698 C C . LEU A 1 98 ? 3.025 -10.375 -16.291 1.00 93.06 98 LEU A C 1
ATOM 700 O O . LEU A 1 98 ? 3.596 -11.365 -15.831 1.00 93.06 98 LEU A O 1
ATOM 704 N N . THR A 1 99 ? 3.424 -9.770 -17.408 1.00 95.31 99 THR A N 1
ATOM 705 C CA . THR A 1 99 ? 4.690 -10.086 -18.081 1.00 95.31 99 THR A CA 1
ATOM 706 C C . THR A 1 99 ? 5.689 -8.982 -17.766 1.00 95.31 99 THR A C 1
ATOM 708 O O . THR A 1 99 ? 5.467 -7.838 -18.146 1.00 95.31 99 THR A O 1
ATOM 711 N N . ALA A 1 100 ? 6.782 -9.324 -17.083 1.00 95.44 100 ALA A N 1
ATOM 712 C CA . ALA A 1 100 ? 7.864 -8.388 -16.796 1.00 95.44 100 ALA A CA 1
ATOM 713 C C . ALA A 1 100 ? 8.911 -8.409 -17.921 1.00 95.44 100 ALA A C 1
ATOM 715 O O . ALA A 1 100 ? 9.359 -9.480 -18.341 1.00 95.44 100 ALA A O 1
ATOM 716 N N . ARG A 1 101 ? 9.308 -7.224 -18.396 1.00 95.75 101 ARG A N 1
ATOM 717 C CA . ARG A 1 101 ? 10.456 -7.027 -19.289 1.00 95.75 101 ARG A CA 1
ATOM 718 C C . ARG A 1 101 ? 11.463 -6.124 -18.589 1.00 95.75 101 ARG A C 1
ATOM 720 O O . ARG A 1 101 ? 11.192 -4.948 -18.384 1.00 95.75 101 ARG A O 1
ATOM 727 N N . GLU A 1 102 ? 12.628 -6.679 -18.282 1.00 96.06 102 GLU A N 1
ATOM 728 C CA . GLU A 1 102 ? 13.713 -5.981 -17.593 1.00 96.06 102 GLU A CA 1
ATOM 729 C C . GLU A 1 102 ? 14.949 -5.935 -18.497 1.00 96.06 102 GLU A C 1
ATOM 731 O O . GLU A 1 102 ? 15.439 -6.972 -18.950 1.00 96.06 102 GLU A O 1
ATOM 736 N N . GLU A 1 103 ? 15.451 -4.735 -18.788 1.00 95.81 103 GLU A N 1
ATOM 737 C CA . GLU A 1 103 ? 16.629 -4.541 -19.634 1.00 95.81 103 GLU A CA 1
ATOM 738 C C . GLU A 1 103 ? 17.399 -3.266 -19.255 1.00 95.81 103 GLU A C 1
ATOM 740 O O . GLU A 1 103 ? 16.796 -2.290 -18.806 1.00 95.81 103 GLU A O 1
ATOM 745 N N . PRO A 1 104 ? 18.733 -3.236 -19.434 1.00 96.88 104 PRO A N 1
ATOM 746 C CA . PRO A 1 104 ? 19.507 -2.022 -19.218 1.00 96.88 104 PRO A CA 1
ATOM 747 C C . PRO A 1 104 ? 19.208 -0.980 -20.302 1.00 96.88 104 PRO A C 1
ATOM 749 O O . PRO A 1 104 ? 19.150 -1.292 -21.494 1.00 96.88 104 PRO A O 1
ATOM 752 N N . MET A 1 105 ? 19.111 0.285 -19.896 1.00 96.75 105 MET A N 1
ATOM 753 C CA . MET A 1 105 ? 18.906 1.422 -20.790 1.00 96.75 105 MET A CA 1
ATOM 754 C C . MET A 1 105 ? 19.807 2.587 -20.376 1.00 96.75 105 MET A C 1
ATOM 756 O O . MET A 1 105 ? 20.023 2.823 -19.190 1.00 96.75 105 MET A O 1
ATOM 760 N N . ALA A 1 106 ? 20.354 3.321 -21.348 1.00 97.31 106 ALA A N 1
ATOM 761 C CA . ALA A 1 106 ? 21.059 4.563 -21.048 1.00 97.31 106 ALA A CA 1
ATOM 762 C C . ALA A 1 106 ? 20.079 5.586 -20.450 1.00 97.31 106 ALA A C 1
ATOM 764 O O . ALA A 1 106 ? 18.960 5.716 -20.948 1.00 97.31 106 ALA A O 1
ATOM 765 N N . PHE A 1 107 ? 20.514 6.339 -19.436 1.00 97.31 107 PHE A N 1
ATOM 766 C CA . PHE A 1 107 ? 19.673 7.336 -18.766 1.00 97.31 107 PHE A CA 1
ATOM 767 C C . PHE A 1 107 ? 19.074 8.365 -19.747 1.00 97.31 107 PHE A C 1
ATOM 769 O O . PHE A 1 107 ? 17.880 8.661 -19.708 1.00 97.31 107 PHE A O 1
ATOM 776 N N . ASP A 1 108 ? 19.874 8.834 -20.706 1.00 98.00 108 ASP A N 1
ATOM 777 C CA . ASP A 1 108 ? 19.415 9.773 -21.739 1.00 98.00 108 ASP A CA 1
ATOM 778 C C . ASP A 1 108 ? 18.313 9.177 -22.626 1.00 98.00 108 ASP A C 1
ATOM 780 O O . ASP A 1 108 ? 17.429 9.890 -23.090 1.00 98.00 108 ASP A O 1
ATOM 784 N N . ARG A 1 109 ? 18.338 7.858 -22.850 1.00 97.19 109 ARG A N 1
ATOM 785 C CA . ARG A 1 109 ? 17.317 7.176 -23.649 1.00 97.19 109 ARG A CA 1
ATOM 786 C C . ARG A 1 109 ? 16.017 7.001 -22.870 1.00 97.19 109 ARG A C 1
ATOM 788 O O . ARG A 1 109 ? 14.967 7.343 -23.395 1.00 97.19 109 ARG A O 1
ATOM 795 N N . VAL A 1 110 ? 16.073 6.509 -21.628 1.00 97.31 110 VAL A N 1
ATOM 796 C CA . VAL A 1 110 ? 14.851 6.283 -20.829 1.00 97.31 110 VAL A CA 1
ATOM 797 C C . VAL A 1 110 ? 14.105 7.587 -20.554 1.00 97.31 110 VAL A C 1
ATOM 799 O O . VAL A 1 110 ? 12.880 7.606 -20.542 1.00 97.31 110 VAL A O 1
ATOM 802 N N . THR A 1 111 ? 14.838 8.690 -20.384 1.00 97.19 111 THR A N 1
ATOM 803 C CA . THR A 1 111 ? 14.246 10.016 -20.178 1.00 97.19 111 THR A CA 1
ATOM 804 C C . THR A 1 111 ? 13.680 10.614 -21.466 1.00 97.19 111 THR A C 1
ATOM 806 O O . THR A 1 111 ? 12.612 11.219 -21.416 1.00 97.19 111 THR A O 1
ATOM 809 N N . ALA A 1 112 ? 14.337 10.419 -22.615 1.00 98.19 112 ALA A N 1
ATOM 810 C CA . ALA A 1 112 ? 13.813 10.851 -23.913 1.00 98.19 112 ALA A CA 1
ATOM 811 C C . ALA A 1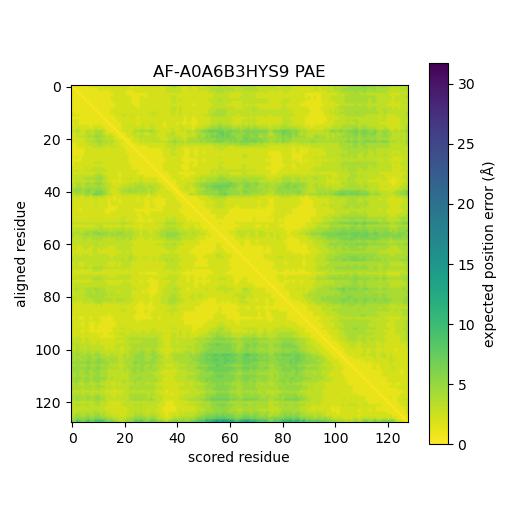 112 ? 12.550 10.077 -24.334 1.00 98.19 112 ALA A C 1
ATOM 813 O O . ALA A 1 112 ? 11.626 10.676 -24.881 1.00 98.19 112 ALA A O 1
ATOM 814 N N . ASP A 1 113 ? 12.498 8.774 -24.042 1.00 97.56 113 ASP A N 1
ATOM 815 C CA . ASP A 1 113 ? 11.402 7.876 -24.428 1.00 97.56 113 ASP A CA 1
ATOM 816 C C . ASP A 1 113 ? 10.322 7.735 -23.322 1.00 97.56 113 ASP A C 1
ATOM 818 O O . ASP A 1 113 ? 9.390 6.943 -23.469 1.00 97.56 113 ASP A O 1
ATOM 822 N N . PHE A 1 114 ? 10.421 8.479 -22.208 1.00 96.75 114 PHE A N 1
ATOM 823 C CA . PHE A 1 114 ? 9.615 8.275 -20.989 1.00 96.75 114 PHE A CA 1
ATOM 824 C C . PHE A 1 114 ? 8.103 8.236 -21.247 1.00 96.75 114 PHE A C 1
ATOM 826 O O . PHE A 1 114 ? 7.430 7.296 -20.824 1.00 96.75 114 PHE A O 1
ATOM 833 N N . ASP A 1 115 ? 7.568 9.221 -21.973 1.00 97.00 115 ASP A N 1
ATOM 834 C CA . ASP A 1 115 ? 6.128 9.313 -22.242 1.00 97.00 115 ASP A CA 1
ATOM 835 C C . ASP A 1 115 ? 5.621 8.115 -23.054 1.00 97.00 115 ASP A C 1
ATOM 837 O O . ASP A 1 115 ? 4.539 7.591 -22.788 1.00 97.00 115 ASP A O 1
ATOM 841 N N . GLN A 1 116 ? 6.417 7.647 -24.020 1.00 97.62 116 GLN A N 1
ATOM 842 C CA . GLN A 1 116 ? 6.089 6.460 -24.804 1.00 97.62 116 GLN A CA 1
ATOM 843 C C . GLN A 1 116 ? 6.111 5.210 -23.919 1.00 97.62 116 GLN A C 1
ATOM 845 O O . GLN A 1 116 ? 5.165 4.425 -23.946 1.00 97.62 116 GLN A O 1
ATOM 850 N N . LEU A 1 117 ? 7.160 5.043 -23.109 1.00 96.62 117 LEU A N 1
ATOM 851 C CA . LEU A 1 117 ? 7.312 3.895 -22.216 1.00 96.62 117 LEU A CA 1
ATOM 852 C C . LEU A 1 117 ? 6.168 3.813 -21.195 1.00 96.62 117 LEU A C 1
ATOM 854 O O . LEU A 1 117 ? 5.623 2.734 -20.976 1.00 96.62 117 LEU A O 1
ATOM 858 N N . VAL A 1 118 ? 5.747 4.942 -20.623 1.00 95.75 118 VAL A N 1
ATOM 859 C CA . VAL A 1 118 ? 4.594 5.008 -19.713 1.00 95.75 118 VAL A CA 1
ATOM 860 C C . VAL A 1 118 ? 3.273 4.752 -20.446 1.00 95.75 118 VAL A C 1
ATOM 862 O O . VAL A 1 118 ? 2.380 4.119 -19.892 1.00 95.75 118 VAL A O 1
ATOM 865 N N . ALA A 1 119 ? 3.110 5.224 -21.684 1.00 96.00 119 ALA A N 1
ATOM 866 C CA . ALA A 1 119 ? 1.870 5.029 -22.438 1.00 96.00 119 ALA A CA 1
ATOM 867 C C . ALA A 1 119 ? 1.680 3.582 -22.926 1.00 96.00 119 ALA A C 1
ATOM 869 O O . ALA A 1 119 ? 0.556 3.078 -22.931 1.00 96.00 119 ALA A O 1
ATOM 870 N N . GLU A 1 120 ? 2.761 2.921 -23.341 1.00 96.19 120 GLU A N 1
ATOM 871 C CA . GLU A 1 120 ? 2.733 1.563 -23.898 1.00 96.19 120 GLU A CA 1
ATOM 872 C C . GLU A 1 120 ? 2.705 0.463 -22.829 1.00 96.19 120 GLU A C 1
ATOM 874 O O . GLU A 1 120 ? 2.356 -0.677 -23.139 1.00 96.19 120 GLU A O 1
ATOM 879 N N . ASN A 1 121 ? 3.043 0.785 -21.577 1.00 95.44 121 ASN A N 1
ATOM 880 C CA . ASN A 1 121 ? 3.059 -0.170 -20.476 1.00 95.44 121 ASN A CA 1
ATOM 881 C C . ASN A 1 121 ? 2.049 0.234 -19.400 1.00 95.44 121 ASN A C 1
ATOM 883 O O . ASN A 1 121 ? 2.004 1.375 -18.952 1.00 95.44 121 ASN A O 1
ATOM 887 N N . GLU A 1 122 ? 1.247 -0.723 -18.936 1.00 94.38 122 GLU A N 1
ATOM 888 C CA . GLU A 1 122 ? 0.346 -0.490 -17.801 1.00 94.38 122 GLU A CA 1
ATOM 889 C C . GLU A 1 122 ? 1.125 -0.128 -16.527 1.00 94.38 122 GLU A C 1
ATOM 891 O O . GLU A 1 122 ? 0.674 0.702 -15.738 1.00 94.38 122 GLU A O 1
ATOM 896 N N . HIS A 1 123 ? 2.318 -0.706 -16.377 1.00 95.50 123 HIS A N 1
ATOM 897 C CA . HIS A 1 123 ? 3.251 -0.497 -15.278 1.00 95.50 123 HIS A CA 1
ATOM 898 C C . HIS A 1 123 ? 4.624 -0.120 -15.836 1.00 95.50 123 HIS A C 1
ATOM 900 O O . HIS A 1 123 ? 5.143 -0.824 -16.702 1.00 95.50 123 HIS A O 1
ATOM 906 N N . PHE A 1 124 ? 5.231 0.953 -15.327 1.00 96.12 124 PHE A N 1
ATOM 907 C CA . PHE A 1 124 ? 6.570 1.367 -15.744 1.00 96.12 124 PHE A CA 1
ATOM 908 C C . PHE A 1 124 ? 7.391 1.896 -14.563 1.00 96.12 124 PHE A C 1
ATOM 910 O O . PHE A 1 124 ? 6.924 2.741 -13.801 1.00 96.12 124 PHE A O 1
ATOM 917 N N . GLU A 1 125 ? 8.627 1.417 -14.433 1.00 95.38 125 GLU A N 1
ATOM 918 C CA . GLU A 1 125 ? 9.626 1.934 -13.496 1.00 95.38 125 GLU A CA 1
ATOM 919 C C . GLU A 1 125 ? 11.036 1.809 -14.073 1.00 95.38 125 GLU A C 1
ATOM 921 O O . GLU A 1 125 ? 11.292 0.993 -14.959 1.00 95.38 125 GLU A O 1
ATOM 926 N N . PHE A 1 126 ? 11.957 2.621 -13.558 1.00 95.19 126 PHE A N 1
ATOM 927 C CA . PHE A 1 126 ? 13.383 2.488 -13.822 1.00 95.19 126 PHE A CA 1
ATOM 928 C C . PHE A 1 126 ? 14.196 2.955 -12.610 1.00 95.19 126 PHE A C 1
ATOM 930 O O . PHE A 1 126 ? 13.744 3.779 -11.813 1.00 95.19 126 PHE A O 1
ATOM 937 N N . TYR A 1 127 ? 15.418 2.442 -12.509 1.00 92.06 127 TYR A N 1
ATOM 938 C CA . TYR A 1 127 ? 16.396 2.768 -11.473 1.00 92.06 127 TYR A CA 1
ATOM 939 C C . TYR A 1 127 ? 17.626 3.383 -12.155 1.00 92.06 127 TYR A C 1
ATOM 941 O O . TYR A 1 127 ? 18.001 2.927 -13.239 1.00 92.06 127 TYR A O 1
ATOM 949 N N . TRP A 1 128 ? 18.234 4.415 -11.565 1.00 89.12 128 TRP A N 1
ATOM 950 C CA . TRP A 1 128 ? 19.348 5.166 -12.163 1.00 89.12 128 TRP A CA 1
ATOM 951 C C . TRP A 1 128 ? 20.486 5.422 -11.175 1.00 89.12 128 TRP A C 1
ATOM 953 O O . TRP A 1 128 ? 20.205 5.601 -9.967 1.00 89.12 128 TRP A O 1
#

Radius of gyration: 17.31 Å; Cα contacts (8 Å, |Δi|>4): 186; chains: 1; bounding box: 42×32×49 Å

Foldseek 3Di:
DVVVQVVQVVVQWAAPWFAPDPPDDLLQQQQQQTTAQFPPDGTQLVQWAWWWFQAPVRDIAIEGCVGVNVCSVCSSRVNCVGGDTDDTDGDIGGDDDDDDDDDDDDPVVCVVCVVVQNVVDRGDDDDD

Secondary structure (DSSP, 8-state):
-HHHHHHHHHTTEE-S---S-TTS-HHHHHHTT----BSS---TGGGEEEEEEE-TTS-EEEEESSSSHHHHHHHTT-TTTT-EEEEEEE--EE------------HHHHHHTHHHHHHH-SB-----

Mean predicted aligned error: 2.89 Å

Nearest PDB structures (foldseek):
  8qnc-assembly1_A  TM=8.449E-01  e=4.365E-07  synthetic construct
  8qmy-assembly1_A  TM=8.415E-01  e=6.796E-07  synthetic construct
  8qmy-assembly2_B  TM=8.444E-01  e=9.323E-07  synthetic construct
  8qmy-assembly3_C  TM=8.290E-01  e=9.931E-07  synthetic construct
  6fyd-assembly1_D  TM=9.136E-01  e=2.497E-05  Streptomyces maritimus

pLDDT: mean 96.49, std 1.84, range [89.12, 98.69]